Protein AF-A0A4W5KEP4-F1 (afdb_monomer_lite)

Structure (mmCIF, N/CA/C/O backbone):
data_AF-A0A4W5KEP4-F1
#
_entry.id   AF-A0A4W5KEP4-F1
#
loop_
_atom_site.group_PDB
_atom_site.id
_atom_site.type_symbol
_atom_site.label_atom_id
_atom_site.label_alt_id
_atom_site.label_comp_id
_atom_site.label_asym_id
_atom_site.label_entity_id
_atom_site.label_seq_id
_atom_site.pdbx_PDB_ins_code
_atom_site.Cartn_x
_atom_site.Cartn_y
_atom_site.Cartn_z
_atom_site.occupancy
_atom_site.B_iso_or_equiv
_atom_site.auth_seq_id
_atom_site.auth_comp_id
_atom_site.auth_asym_id
_atom_site.auth_atom_id
_atom_site.pdbx_PDB_model_num
ATOM 1 N N . MET A 1 1 ? -37.950 11.606 29.771 1.00 38.16 1 MET A N 1
ATOM 2 C CA . MET A 1 1 ? -37.670 11.687 28.323 1.00 38.16 1 MET A CA 1
ATOM 3 C C . MET A 1 1 ? -36.155 11.700 28.164 1.00 38.16 1 MET A C 1
ATOM 5 O O . MET A 1 1 ? -35.537 12.694 28.510 1.00 38.16 1 MET A O 1
ATOM 9 N N . ALA A 1 2 ? -35.547 10.556 27.836 1.00 37.75 2 ALA A N 1
ATOM 10 C CA . ALA A 1 2 ? -34.092 10.433 27.693 1.00 37.75 2 ALA A CA 1
ATOM 11 C C . ALA A 1 2 ? -33.672 10.853 26.270 1.00 37.75 2 ALA A C 1
ATOM 13 O O . ALA A 1 2 ? -34.422 10.568 25.333 1.00 37.75 2 ALA A O 1
ATOM 14 N N . PRO A 1 3 ? -32.528 11.535 26.088 1.00 43.22 3 PRO A N 1
ATOM 15 C CA . PRO A 1 3 ? -32.115 12.021 24.778 1.00 43.22 3 PRO A CA 1
ATOM 16 C C . PRO A 1 3 ? -31.684 10.854 23.867 1.00 43.22 3 PRO A C 1
ATOM 18 O O . PRO A 1 3 ? -31.071 9.894 24.346 1.00 43.22 3 PRO A O 1
ATOM 21 N N . PRO A 1 4 ? -31.973 10.916 22.556 1.00 53.19 4 PRO A N 1
ATOM 22 C CA . PRO A 1 4 ? -31.518 9.918 21.598 1.00 53.19 4 PRO A CA 1
ATOM 23 C C . PRO A 1 4 ? -30.044 10.185 21.259 1.00 53.19 4 PRO A C 1
ATOM 25 O O . PRO A 1 4 ? -29.704 11.289 20.844 1.00 53.19 4 PRO A O 1
ATOM 28 N N . GLY A 1 5 ? -29.155 9.197 21.420 1.00 53.94 5 GLY A N 1
ATOM 29 C CA . GLY A 1 5 ? -27.828 9.284 20.786 1.00 53.94 5 GLY A CA 1
ATOM 30 C C . GLY A 1 5 ? -26.652 8.563 21.440 1.00 53.94 5 GLY A C 1
ATOM 31 O O . GLY A 1 5 ? -25.642 8.369 20.772 1.00 53.94 5 GLY A O 1
ATOM 32 N N . GLN A 1 6 ? -26.736 8.108 22.691 1.00 50.66 6 GLN A N 1
ATOM 33 C CA . GLN A 1 6 ? -25.660 7.298 23.278 1.00 50.66 6 GLN A CA 1
ATOM 34 C C . GLN A 1 6 ? -26.011 5.815 23.195 1.00 50.66 6 GLN A C 1
ATOM 36 O O . GLN A 1 6 ? -26.421 5.192 24.173 1.00 50.66 6 GLN A O 1
ATOM 41 N N . ALA A 1 7 ? -25.836 5.231 22.007 1.00 58.84 7 ALA A N 1
ATOM 42 C CA . ALA A 1 7 ? -25.670 3.788 21.923 1.00 58.84 7 ALA A CA 1
ATOM 43 C C . ALA A 1 7 ? -24.446 3.435 22.782 1.00 58.84 7 ALA A C 1
ATOM 45 O O . ALA A 1 7 ? -23.318 3.772 22.418 1.00 58.84 7 ALA A O 1
ATOM 46 N N . LYS A 1 8 ? -24.672 2.829 23.958 1.00 61.00 8 LYS A N 1
ATOM 47 C CA . LYS A 1 8 ? -23.607 2.283 24.809 1.00 61.00 8 LYS A CA 1
ATOM 48 C C . LYS A 1 8 ? -22.716 1.431 23.913 1.00 61.00 8 LYS A C 1
ATOM 50 O O . LYS A 1 8 ? -23.160 0.386 23.439 1.00 61.00 8 LYS A O 1
ATOM 55 N N . GLN A 1 9 ? -21.493 1.887 23.645 1.00 62.28 9 GLN A N 1
ATOM 56 C CA . GLN A 1 9 ? -20.530 1.062 22.932 1.00 62.28 9 GLN A CA 1
ATOM 57 C C . GLN A 1 9 ? -20.306 -0.178 23.796 1.00 62.28 9 GLN A C 1
ATOM 59 O O . GLN A 1 9 ? -19.803 -0.080 24.915 1.00 62.28 9 GLN A O 1
ATOM 64 N N . CYS A 1 10 ? -20.789 -1.331 23.335 1.00 82.88 10 CYS A N 1
ATOM 65 C CA . CYS A 1 10 ? -20.578 -2.577 24.050 1.00 82.88 10 CYS A CA 1
ATOM 66 C C . CYS A 1 10 ? -19.084 -2.918 24.012 1.00 82.88 10 CYS A C 1
ATOM 68 O O . CYS A 1 10 ? -18.377 -2.526 23.082 1.00 82.88 10 CYS A O 1
ATOM 70 N N . GLN A 1 11 ? -18.601 -3.655 25.013 1.00 87.44 11 GLN A N 1
ATOM 71 C CA . GLN A 1 11 ? -17.177 -3.989 25.146 1.00 87.44 11 GLN A CA 1
ATOM 72 C C . GLN A 1 11 ? -16.593 -4.614 23.868 1.00 87.44 11 GLN A C 1
ATOM 74 O O . GLN A 1 11 ? -15.457 -4.319 23.510 1.00 87.44 11 GLN A O 1
ATOM 79 N N . LEU A 1 12 ? -17.399 -5.393 23.134 1.00 89.44 12 LEU A N 1
ATOM 80 C CA . LEU A 1 12 ? -17.021 -5.951 21.836 1.00 89.44 12 LEU A CA 1
ATOM 81 C C . LEU A 1 12 ? -16.736 -4.865 20.789 1.00 89.44 12 LEU A C 1
ATOM 83 O O . LEU A 1 12 ? -15.735 -4.950 20.086 1.00 89.44 12 LEU A O 1
ATOM 87 N N . ARG A 1 13 ? -17.578 -3.829 20.693 1.00 86.38 13 ARG A N 1
ATOM 88 C CA . ARG A 1 13 ? -17.362 -2.715 19.759 1.00 86.38 13 ARG A CA 1
ATOM 89 C C . ARG A 1 13 ? -16.068 -1.980 20.089 1.00 86.38 13 ARG A C 1
ATOM 91 O O . ARG A 1 13 ? -15.288 -1.721 19.183 1.00 86.38 13 ARG A O 1
ATOM 98 N N . THR A 1 14 ? -15.816 -1.701 21.367 1.00 87.56 14 THR A N 1
ATOM 99 C CA . THR A 1 14 ? -14.570 -1.060 21.812 1.00 87.56 14 THR A CA 1
ATOM 100 C C . THR A 1 14 ? -13.349 -1.910 21.466 1.00 87.56 14 THR A C 1
ATOM 102 O O . THR A 1 14 ? -12.385 -1.393 20.909 1.00 87.56 14 THR A O 1
ATOM 105 N N . PHE A 1 15 ? -13.409 -3.217 21.736 1.00 90.88 15 PHE A N 1
ATOM 106 C CA . PHE A 1 15 ? -12.334 -4.152 21.413 1.00 90.88 15 PHE A CA 1
ATOM 107 C C . PHE A 1 15 ? -12.047 -4.209 19.907 1.00 90.88 15 PHE A C 1
ATOM 109 O O . PHE A 1 15 ? -10.899 -4.067 19.497 1.00 90.88 15 PHE A O 1
ATOM 116 N N . LEU A 1 16 ? -13.085 -4.357 19.076 1.00 90.31 16 LEU A N 1
ATOM 117 C CA . LEU A 1 16 ? -12.939 -4.390 17.619 1.00 90.31 16 LEU A CA 1
ATOM 118 C C . LEU A 1 16 ? -12.387 -3.070 17.077 1.00 90.31 16 LEU A C 1
ATOM 120 O O . LEU A 1 16 ? -11.499 -3.077 16.233 1.00 90.31 16 LEU A O 1
ATOM 124 N N . THR A 1 17 ? -12.875 -1.931 17.577 1.00 88.81 17 THR A N 1
ATOM 125 C CA . THR A 1 17 ? -12.376 -0.615 17.163 1.00 88.81 17 THR A CA 1
ATOM 126 C C . THR A 1 17 ? -10.903 -0.425 17.523 1.00 88.81 17 THR A C 1
ATOM 128 O O . THR 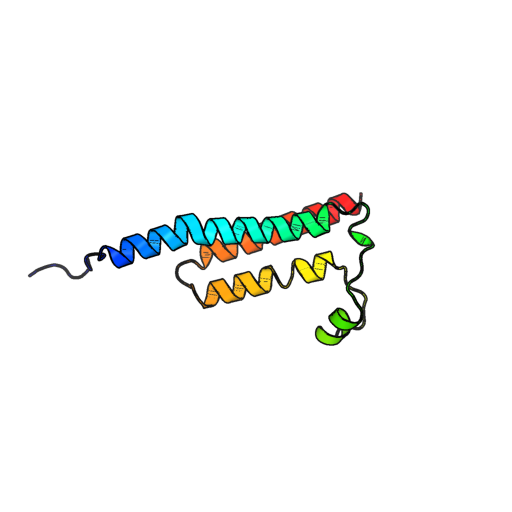A 1 17 ? -10.164 0.086 16.687 1.00 88.81 17 THR A O 1
ATOM 131 N N . TYR A 1 18 ? -10.471 -0.848 18.714 1.00 90.81 18 TYR A N 1
ATOM 132 C CA . TYR A 1 18 ? -9.056 -0.832 19.101 1.00 90.81 18 TYR A CA 1
ATOM 133 C C . TYR A 1 18 ? -8.223 -1.738 18.191 1.00 90.81 18 TYR A C 1
ATOM 135 O O . TYR A 1 18 ? -7.238 -1.303 17.608 1.00 90.81 18 TYR A O 1
ATOM 143 N N . TYR A 1 19 ? -8.659 -2.983 17.993 1.00 93.50 19 TYR A N 1
ATOM 144 C CA . TYR A 1 19 ? -7.921 -3.931 17.164 1.00 93.50 19 TYR A CA 1
ATOM 145 C C . TYR A 1 19 ? -7.737 -3.423 15.729 1.00 93.50 19 TYR A C 1
ATOM 147 O O . TYR A 1 19 ? -6.646 -3.521 15.168 1.00 93.50 19 TYR A O 1
ATOM 155 N N . ILE A 1 20 ? -8.788 -2.845 15.138 1.00 91.62 20 ILE A N 1
ATOM 156 C CA . ILE A 1 20 ? -8.704 -2.309 13.781 1.00 91.62 20 ILE A CA 1
ATOM 157 C C . ILE A 1 20 ? -7.779 -1.086 13.739 1.00 91.62 20 ILE A C 1
ATOM 159 O O . ILE A 1 20 ? -6.876 -1.057 12.907 1.00 91.62 20 ILE A O 1
ATOM 163 N N . ASN A 1 21 ? -7.967 -0.105 14.631 1.00 88.31 21 ASN A N 1
ATOM 164 C CA . ASN A 1 21 ? -7.179 1.132 14.603 1.00 88.31 21 ASN A CA 1
ATOM 165 C C . ASN A 1 21 ? -5.697 0.902 14.906 1.00 88.31 21 ASN A C 1
ATOM 167 O O . ASN A 1 21 ? -4.842 1.417 14.192 1.00 88.31 21 ASN A O 1
ATOM 171 N N . ASP A 1 22 ? -5.395 0.142 15.954 1.00 85.50 22 ASP A N 1
ATOM 172 C CA . ASP A 1 22 ? -4.049 0.096 16.518 1.00 85.50 22 ASP A CA 1
ATOM 173 C C . ASP A 1 22 ? -3.223 -1.085 15.997 1.00 85.50 22 ASP A C 1
ATOM 175 O O . ASP A 1 22 ? -2.003 -0.973 15.882 1.00 85.50 22 ASP A O 1
ATOM 179 N N . LEU A 1 23 ? -3.859 -2.210 15.643 1.00 92.81 23 LEU A N 1
ATOM 180 C CA . LEU A 1 23 ? -3.144 -3.387 15.140 1.00 92.81 23 LEU A CA 1
ATOM 181 C C . LEU A 1 23 ? -3.278 -3.537 13.629 1.00 92.81 23 LEU A C 1
ATOM 183 O O . LEU A 1 23 ? -2.270 -3.535 12.922 1.00 92.81 23 LEU A O 1
ATOM 187 N N . PHE A 1 24 ? -4.506 -3.664 13.124 1.00 94.25 24 PHE A N 1
ATOM 188 C CA . PHE A 1 24 ? -4.724 -3.993 11.716 1.00 94.25 24 PHE A CA 1
ATOM 189 C C . PHE A 1 24 ? -4.214 -2.891 10.786 1.00 94.25 24 PHE A C 1
ATOM 191 O O . PHE A 1 24 ? -3.418 -3.168 9.892 1.00 94.25 24 PHE A O 1
ATOM 198 N N . LEU A 1 25 ? -4.607 -1.634 11.013 1.00 93.38 25 LEU A N 1
ATOM 199 C CA . LEU A 1 25 ? -4.197 -0.522 10.148 1.00 93.38 25 LEU A CA 1
ATOM 200 C C . LEU A 1 25 ? -2.687 -0.271 10.203 1.00 93.38 25 LEU A C 1
ATOM 202 O O . LEU A 1 25 ? -2.068 -0.015 9.169 1.00 93.38 25 LEU A O 1
ATOM 206 N N . HIS A 1 26 ? -2.071 -0.416 11.379 1.00 92.31 26 HIS A N 1
ATOM 207 C CA . HIS A 1 26 ? -0.619 -0.337 11.512 1.00 92.31 26 HIS A CA 1
ATOM 208 C C . HIS A 1 26 ? 0.086 -1.459 10.734 1.00 92.31 26 HIS A C 1
ATOM 210 O O . HIS A 1 26 ? 1.085 -1.221 10.047 1.00 92.31 26 HIS A O 1
ATOM 216 N N . GLN A 1 27 ? -0.435 -2.685 10.809 1.00 93.62 27 GLN A N 1
ATOM 217 C CA . GLN A 1 27 ? 0.112 -3.822 10.079 1.00 93.62 27 GLN A CA 1
ATOM 218 C C . GLN A 1 27 ? -0.033 -3.643 8.564 1.00 93.62 27 GLN A C 1
ATOM 220 O O . GLN A 1 27 ? 0.954 -3.807 7.852 1.00 93.62 27 GLN A O 1
ATOM 225 N N . VAL A 1 28 ? -1.204 -3.221 8.078 1.00 93.69 28 VAL A N 1
ATOM 226 C CA . VAL A 1 28 ? -1.435 -2.908 6.656 1.00 93.69 28 VAL A CA 1
ATOM 227 C C . VAL A 1 28 ? -0.439 -1.856 6.166 1.00 93.69 28 VAL A C 1
ATOM 229 O O . VAL A 1 28 ? 0.243 -2.071 5.166 1.00 93.69 28 VAL A O 1
ATOM 232 N N . ARG A 1 29 ? -0.273 -0.757 6.915 1.00 90.25 29 ARG A N 1
ATOM 233 C CA . ARG A 1 29 ? 0.712 0.289 6.596 1.00 90.25 29 ARG A CA 1
ATOM 234 C C . ARG A 1 29 ? 2.135 -0.274 6.527 1.00 90.25 29 ARG A C 1
ATOM 236 O O . ARG A 1 29 ? 2.890 0.056 5.616 1.00 90.25 29 ARG A O 1
ATOM 243 N N . THR A 1 30 ? 2.498 -1.137 7.472 1.00 91.06 30 THR A N 1
ATOM 244 C CA . THR A 1 30 ? 3.830 -1.754 7.534 1.00 91.06 30 THR A CA 1
ATOM 245 C C . THR A 1 30 ? 4.098 -2.654 6.329 1.00 91.06 30 THR A C 1
ATOM 247 O O . THR A 1 30 ? 5.157 -2.541 5.714 1.00 91.06 30 THR A O 1
ATOM 250 N N . GLU A 1 31 ? 3.159 -3.530 5.974 1.00 91.00 31 GLU A N 1
ATOM 251 C CA . GLU A 1 31 ? 3.326 -4.461 4.853 1.00 91.00 31 GLU A CA 1
ATOM 252 C C . GLU A 1 31 ? 3.406 -3.722 3.514 1.00 91.00 31 GLU A C 1
ATOM 254 O O . GLU A 1 31 ? 4.311 -3.967 2.717 1.00 91.00 31 GLU A O 1
ATOM 259 N N . ILE A 1 32 ? 2.559 -2.715 3.310 1.00 86.31 32 ILE A N 1
ATOM 260 C CA . ILE A 1 32 ? 2.574 -1.902 2.089 1.00 86.31 32 ILE A CA 1
ATOM 261 C C . ILE A 1 32 ? 3.888 -1.124 1.946 1.00 86.31 32 ILE A C 1
ATOM 263 O O . ILE A 1 32 ? 4.437 -1.014 0.843 1.00 86.31 32 ILE A O 1
ATOM 267 N N . ASN A 1 33 ? 4.441 -0.627 3.053 1.00 85.31 33 ASN A N 1
ATOM 268 C CA . ASN A 1 33 ? 5.746 0.033 3.051 1.00 85.31 33 ASN A CA 1
ATOM 269 C C . ASN A 1 33 ? 6.904 -0.949 2.798 1.00 85.31 33 ASN A C 1
ATOM 271 O O . ASN A 1 33 ? 7.919 -0.583 2.206 1.00 85.31 33 ASN A O 1
ATOM 275 N N . LYS A 1 34 ? 6.775 -2.223 3.184 1.00 87.31 34 LYS A N 1
ATOM 276 C CA . LYS A 1 34 ? 7.773 -3.243 2.824 1.00 87.31 34 LYS A CA 1
ATOM 277 C C . LYS A 1 34 ? 7.780 -3.518 1.324 1.00 87.31 34 LYS A C 1
ATOM 279 O O . LYS A 1 34 ? 8.859 -3.612 0.743 1.00 87.31 34 LYS A O 1
ATOM 284 N N . GLU A 1 35 ? 6.610 -3.597 0.692 1.00 82.81 35 GLU A N 1
ATOM 285 C CA . GLU A 1 35 ? 6.507 -3.857 -0.750 1.00 82.81 35 GLU A CA 1
ATOM 286 C C . GLU A 1 35 ? 7.195 -2.774 -1.589 1.00 82.81 35 GLU A C 1
ATOM 288 O O . GLU A 1 35 ? 7.898 -3.093 -2.547 1.00 82.81 35 GLU A O 1
ATOM 293 N N . ILE A 1 36 ? 7.065 -1.494 -1.211 1.00 75.12 36 ILE A N 1
ATOM 294 C CA . ILE A 1 36 ? 7.754 -0.409 -1.926 1.00 75.12 36 ILE A CA 1
ATOM 295 C C . ILE A 1 36 ? 9.259 -0.431 -1.687 1.00 75.12 36 ILE A C 1
ATOM 297 O O . ILE A 1 36 ? 10.026 -0.302 -2.641 1.00 75.12 36 ILE A O 1
ATOM 301 N N . GLN A 1 37 ? 9.713 -0.672 -0.455 1.00 78.56 37 GLN A N 1
ATOM 302 C CA . GLN A 1 37 ? 11.144 -0.787 -0.181 1.00 78.56 37 GLN A CA 1
ATOM 303 C C . GLN A 1 37 ? 11.788 -1.952 -0.935 1.00 78.56 37 GLN A C 1
ATOM 305 O O . GLN A 1 37 ? 12.920 -1.811 -1.398 1.00 78.56 37 GLN A O 1
ATOM 310 N N . ALA A 1 38 ? 11.077 -3.071 -1.093 1.00 79.38 38 ALA A N 1
ATOM 311 C CA . ALA A 1 38 ? 11.569 -4.232 -1.828 1.00 79.38 38 ALA A CA 1
ATOM 312 C C . ALA A 1 38 ? 11.866 -3.909 -3.302 1.00 79.38 38 ALA A C 1
ATOM 314 O O . ALA A 1 38 ? 12.882 -4.356 -3.825 1.00 79.38 38 ALA A O 1
ATOM 315 N N . VAL A 1 39 ? 11.025 -3.098 -3.955 1.00 72.62 39 VAL A N 1
ATOM 316 C CA . VAL A 1 39 ? 11.217 -2.716 -5.369 1.00 72.62 39 VAL A CA 1
ATOM 317 C C . VAL A 1 39 ? 12.090 -1.471 -5.560 1.00 72.62 39 VAL A C 1
ATOM 319 O O . VAL A 1 39 ? 12.615 -1.248 -6.649 1.00 72.62 39 VAL A O 1
ATOM 322 N N . SER A 1 40 ? 12.268 -0.6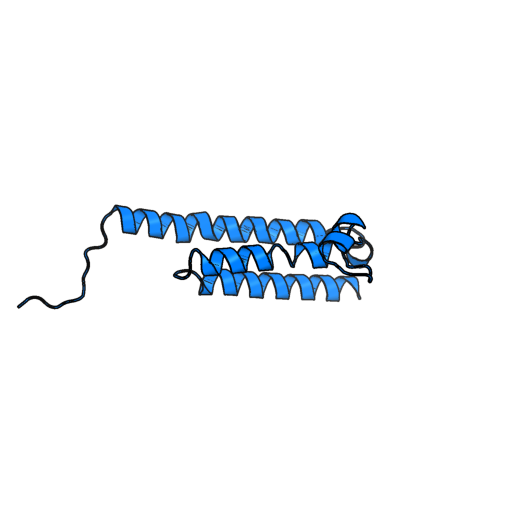63 -4.512 1.00 68.75 40 SER A N 1
ATOM 323 C CA . SER A 1 40 ? 12.990 0.619 -4.578 1.00 68.75 40 SER A CA 1
ATOM 324 C C . SER A 1 40 ? 14.464 0.515 -4.184 1.00 68.75 40 SER A C 1
ATOM 326 O O . SER A 1 40 ? 15.271 1.322 -4.630 1.00 68.75 40 SER A O 1
ATOM 328 N N . LYS A 1 41 ? 14.840 -0.475 -3.361 1.00 69.94 41 LYS A N 1
ATOM 329 C CA . LYS A 1 41 ? 16.232 -0.707 -2.922 1.00 69.94 41 LYS A CA 1
ATOM 330 C C . LYS A 1 41 ? 17.056 -1.560 -3.892 1.00 69.94 41 LYS A C 1
ATOM 332 O O . LYS A 1 41 ? 18.207 -1.883 -3.605 1.00 69.94 41 LYS A O 1
ATOM 337 N N . THR A 1 42 ? 16.481 -1.951 -5.024 1.00 65.44 42 THR A N 1
ATOM 338 C CA . THR A 1 42 ? 17.214 -2.627 -6.097 1.00 65.44 42 THR A CA 1
ATOM 339 C C . THR A 1 42 ? 18.270 -1.691 -6.683 1.00 65.44 42 THR A C 1
ATOM 341 O O . THR A 1 42 ? 18.033 -0.495 -6.800 1.00 65.44 42 THR A O 1
ATOM 344 N N . ALA A 1 43 ? 19.434 -2.221 -7.072 1.00 59.97 43 ALA A N 1
ATOM 345 C CA . ALA A 1 43 ? 20.539 -1.404 -7.590 1.00 59.97 43 ALA A CA 1
ATOM 346 C C . ALA A 1 43 ? 20.175 -0.615 -8.865 1.00 59.97 43 ALA A C 1
ATOM 348 O O . ALA A 1 43 ? 20.792 0.407 -9.143 1.00 59.97 43 ALA A O 1
ATOM 349 N N . ASP A 1 44 ? 19.171 -1.078 -9.620 1.00 69.06 44 ASP A N 1
ATOM 350 C CA . ASP A 1 44 ? 18.645 -0.377 -10.792 1.00 69.06 44 ASP A CA 1
ATOM 351 C C . ASP A 1 44 ? 17.112 -0.546 -10.907 1.00 69.06 44 ASP A C 1
ATOM 353 O O . ASP A 1 44 ? 16.618 -1.390 -11.665 1.00 69.06 44 ASP A O 1
ATOM 357 N N . PRO A 1 45 ? 16.326 0.208 -10.112 1.00 66.75 45 PRO A N 1
ATOM 358 C CA . PRO A 1 45 ? 14.872 0.040 -10.017 1.00 66.75 45 PRO A CA 1
ATOM 359 C C . PRO A 1 45 ? 14.142 0.307 -11.340 1.00 66.75 45 PRO A C 1
ATOM 361 O O . PRO A 1 45 ? 13.062 -0.234 -11.572 1.00 66.75 45 PRO A O 1
ATOM 364 N N . LEU A 1 46 ? 14.737 1.125 -12.217 1.00 72.88 46 LEU A N 1
ATOM 365 C CA . LEU A 1 46 ? 14.171 1.513 -13.511 1.00 72.88 46 LEU A CA 1
ATOM 366 C C . LEU A 1 46 ? 14.454 0.498 -14.629 1.00 72.88 46 LEU A C 1
ATOM 368 O O . LEU A 1 46 ? 13.938 0.655 -15.733 1.00 72.88 46 LEU A O 1
ATOM 372 N N . LYS A 1 47 ? 15.250 -0.548 -14.374 1.00 75.00 47 LYS A N 1
ATOM 373 C CA . LYS A 1 47 ? 15.535 -1.602 -15.365 1.00 75.00 47 LYS A CA 1
ATOM 374 C C . LYS A 1 47 ? 14.780 -2.902 -15.132 1.00 75.00 47 LYS A C 1
ATOM 376 O O . LYS A 1 47 ? 14.761 -3.755 -16.018 1.00 75.00 47 LYS A O 1
ATOM 381 N N . VAL A 1 48 ? 14.147 -3.070 -13.972 1.00 84.56 48 VAL A N 1
ATOM 382 C CA . VAL A 1 48 ? 13.367 -4.276 -13.684 1.00 84.56 48 VAL A CA 1
ATOM 383 C C . VAL A 1 48 ? 11.994 -4.141 -14.333 1.00 84.56 48 VAL A C 1
ATOM 385 O O . VAL A 1 48 ? 11.117 -3.440 -13.830 1.00 84.56 48 VAL A O 1
ATOM 388 N N . LEU A 1 49 ? 11.816 -4.808 -15.470 1.00 87.75 49 LEU A N 1
ATOM 389 C CA . LEU A 1 49 ? 10.540 -4.873 -16.174 1.00 87.75 49 LEU A CA 1
ATOM 390 C C . LEU A 1 49 ? 9.630 -5.943 -15.566 1.00 87.75 49 LEU A C 1
ATOM 392 O O . LEU A 1 49 ? 10.095 -6.969 -15.068 1.00 87.75 49 LEU A O 1
ATOM 396 N N . ALA A 1 50 ? 8.325 -5.707 -15.649 1.00 88.38 50 ALA A N 1
ATOM 397 C CA . ALA A 1 50 ? 7.314 -6.691 -15.306 1.00 88.38 50 ALA A CA 1
ATOM 398 C C . ALA A 1 50 ? 7.377 -7.904 -16.249 1.00 88.38 50 ALA A C 1
ATOM 400 O O . ALA A 1 50 ? 7.728 -7.785 -17.427 1.00 88.38 50 ALA A O 1
ATOM 401 N N . SER A 1 51 ? 7.013 -9.082 -15.737 1.00 89.25 51 SER A N 1
ATOM 402 C CA . SER A 1 51 ? 7.027 -10.314 -16.532 1.00 89.25 51 SER A CA 1
ATOM 403 C C . SER A 1 51 ? 6.026 -10.269 -17.693 1.00 89.25 51 SER A C 1
ATOM 405 O O . SER A 1 51 ? 4.994 -9.597 -17.626 1.00 89.25 51 SER A O 1
ATOM 407 N N . ALA A 1 52 ? 6.299 -11.038 -18.753 1.00 87.94 52 ALA A N 1
ATOM 408 C CA . ALA A 1 52 ? 5.408 -11.149 -19.910 1.00 87.94 52 ALA A CA 1
ATOM 409 C C . ALA A 1 52 ? 3.998 -11.629 -19.529 1.00 87.94 52 ALA A C 1
ATOM 411 O O . ALA A 1 52 ? 3.011 -11.111 -20.051 1.00 87.94 52 ALA A O 1
ATOM 412 N N . ASP A 1 53 ? 3.901 -12.552 -18.569 1.00 91.69 53 ASP A N 1
ATOM 413 C CA . ASP A 1 53 ? 2.620 -13.018 -18.037 1.00 91.69 53 ASP A CA 1
ATOM 414 C C . ASP A 1 53 ? 1.846 -11.884 -17.364 1.00 91.69 53 ASP A C 1
ATOM 416 O O . ASP A 1 53 ? 0.655 -11.713 -17.615 1.00 91.69 53 ASP A O 1
ATOM 420 N N . THR A 1 54 ? 2.531 -11.053 -16.575 1.00 89.50 54 THR A N 1
ATOM 421 C CA . THR A 1 54 ? 1.910 -9.898 -15.916 1.00 89.50 54 THR A CA 1
ATOM 422 C C . THR A 1 54 ? 1.414 -8.879 -16.937 1.00 89.50 54 THR A C 1
ATOM 424 O O . THR A 1 54 ? 0.282 -8.412 -16.840 1.00 89.50 54 THR A O 1
ATOM 427 N N . MET A 1 55 ? 2.213 -8.580 -17.966 1.00 90.25 55 MET A N 1
ATOM 428 C CA . MET A 1 55 ? 1.804 -7.677 -19.049 1.00 90.25 55 MET A CA 1
ATOM 429 C C . MET A 1 55 ? 0.582 -8.205 -19.811 1.00 90.25 55 MET A C 1
ATOM 431 O O . MET A 1 55 ? -0.326 -7.439 -20.129 1.00 90.25 55 MET A O 1
ATOM 435 N N . LYS A 1 56 ? 0.521 -9.522 -20.048 1.00 91.50 56 LYS A N 1
ATOM 436 C CA . LYS A 1 56 ? -0.624 -10.179 -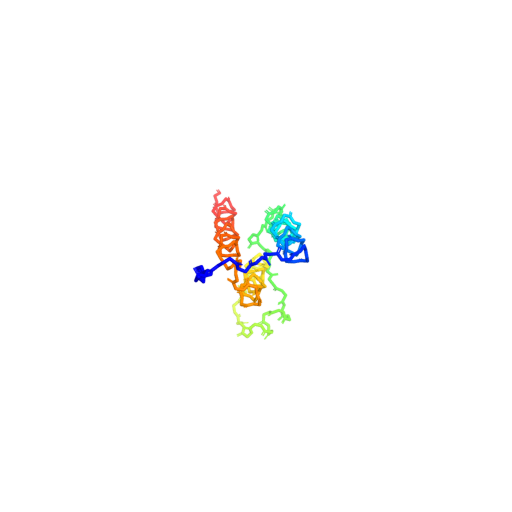20.687 1.00 91.50 56 LYS A CA 1
ATOM 437 C C . LYS A 1 56 ? -1.886 -10.093 -19.829 1.00 91.50 56 LYS A C 1
ATOM 439 O O . LYS A 1 56 ? -2.943 -9.775 -20.364 1.00 91.50 56 LYS A O 1
ATOM 444 N N . VAL A 1 57 ? -1.781 -10.347 -18.522 1.00 90.62 57 VAL A N 1
ATOM 445 C CA . VAL A 1 57 ? -2.908 -10.237 -17.575 1.00 90.62 57 VAL A CA 1
ATOM 446 C C . VAL A 1 57 ? -3.431 -8.801 -17.501 1.00 90.62 57 VAL A C 1
ATOM 448 O O . VAL A 1 57 ? -4.640 -8.595 -17.498 1.00 90.62 57 VAL A O 1
ATOM 451 N N . LEU A 1 58 ? -2.535 -7.812 -17.507 1.00 87.94 58 LEU A N 1
ATOM 452 C CA . LEU A 1 58 ? -2.888 -6.389 -17.507 1.00 87.94 58 LEU A CA 1
ATOM 453 C C . LEU A 1 58 ? -3.336 -5.868 -18.886 1.00 87.94 58 LEU A C 1
ATOM 455 O O . LEU A 1 58 ? -3.741 -4.714 -19.000 1.00 87.94 58 LEU A O 1
ATOM 459 N N . GLY A 1 59 ? -3.253 -6.686 -19.942 1.00 90.06 59 GLY A N 1
ATOM 460 C CA . GLY A 1 59 ? -3.639 -6.300 -21.301 1.00 90.06 59 GLY A CA 1
ATOM 461 C C . GLY A 1 59 ? -2.768 -5.198 -21.913 1.00 90.06 59 GLY A C 1
ATOM 462 O O . GLY A 1 59 ? -3.220 -4.489 -22.813 1.00 90.06 59 GLY A O 1
ATOM 463 N N . VAL A 1 60 ? -1.529 -5.030 -21.442 1.00 89.56 60 VAL A N 1
ATOM 464 C CA . VAL A 1 60 ? -0.616 -3.972 -21.899 1.00 89.56 60 VAL A CA 1
ATOM 465 C C . VAL A 1 60 ? 0.422 -4.514 -22.877 1.00 89.56 60 VAL A C 1
ATOM 467 O O . VAL A 1 60 ? 1.003 -5.576 -22.680 1.00 89.56 60 VAL A O 1
ATOM 470 N N . GLN A 1 61 ? 0.681 -3.757 -23.945 1.00 86.06 61 GLN A N 1
ATOM 471 C CA . GLN A 1 61 ? 1.712 -4.097 -24.937 1.00 86.06 61 GLN A CA 1
ATOM 472 C C . GLN A 1 61 ? 3.055 -3.408 -24.671 1.00 86.06 61 GLN A C 1
ATOM 474 O O . GLN A 1 61 ? 4.079 -3.815 -25.214 1.00 86.06 61 GLN A O 1
ATOM 479 N N . ARG A 1 62 ? 3.058 -2.340 -23.864 1.00 89.69 62 ARG A N 1
ATOM 480 C CA . ARG A 1 62 ? 4.275 -1.600 -23.523 1.00 89.69 62 ARG A CA 1
ATOM 481 C C . ARG A 1 62 ? 4.886 -2.166 -22.241 1.00 89.69 62 ARG A C 1
ATOM 483 O O . ARG A 1 62 ? 4.131 -2.380 -21.291 1.00 89.69 62 ARG A O 1
ATOM 490 N N . PRO A 1 63 ? 6.217 -2.354 -22.187 1.00 87.62 63 PRO A N 1
ATOM 491 C CA . PRO A 1 63 ? 6.887 -2.776 -20.968 1.00 87.62 63 PRO A CA 1
ATOM 492 C C . PRO A 1 63 ? 6.598 -1.826 -19.808 1.00 87.62 63 PRO A C 1
ATOM 494 O O . PRO A 1 63 ? 6.759 -0.612 -19.938 1.00 87.62 63 PRO A O 1
ATOM 497 N N . LEU A 1 64 ? 6.178 -2.394 -18.681 1.00 89.56 64 LEU A N 1
ATOM 498 C CA . LEU A 1 64 ? 6.003 -1.680 -17.421 1.00 89.56 64 LEU A CA 1
ATOM 499 C C . LEU A 1 64 ? 7.156 -2.012 -16.484 1.00 89.56 64 LEU A C 1
ATOM 501 O O . LEU A 1 64 ? 7.703 -3.113 -16.537 1.00 89.56 64 LEU A O 1
ATOM 505 N N . LEU A 1 65 ? 7.489 -1.085 -15.591 1.00 88.94 65 LEU A N 1
ATOM 506 C CA . LEU A 1 65 ? 8.400 -1.387 -14.497 1.00 88.94 65 LEU A CA 1
ATOM 507 C C . LEU A 1 65 ? 7.700 -2.301 -13.494 1.00 88.94 65 LEU A C 1
ATOM 509 O O . LEU A 1 65 ? 6.532 -2.096 -13.156 1.00 88.94 65 LEU A O 1
ATOM 513 N N . GLN A 1 66 ? 8.439 -3.270 -12.965 1.00 86.94 66 GLN A N 1
ATOM 514 C CA . GLN A 1 66 ? 7.967 -4.126 -11.882 1.00 86.94 66 GLN A CA 1
ATOM 515 C C . GLN A 1 66 ? 7.537 -3.286 -10.672 1.00 86.94 66 GLN A C 1
ATOM 517 O O . GLN A 1 66 ? 6.534 -3.592 -10.034 1.00 86.94 66 GLN A O 1
ATOM 522 N N . SER A 1 67 ? 8.245 -2.189 -10.392 1.00 86.38 67 SER A N 1
ATOM 523 C CA . SER A 1 67 ? 7.894 -1.245 -9.330 1.00 86.38 67 SER A CA 1
ATOM 524 C C . SER A 1 67 ? 6.540 -0.567 -9.564 1.00 86.38 67 SER A C 1
ATOM 526 O O . SER A 1 67 ? 5.757 -0.453 -8.628 1.00 86.38 67 SER A O 1
ATOM 528 N N . THR A 1 68 ? 6.211 -0.196 -10.808 1.00 89.25 68 THR A N 1
ATOM 529 C CA . THR A 1 68 ? 4.895 0.370 -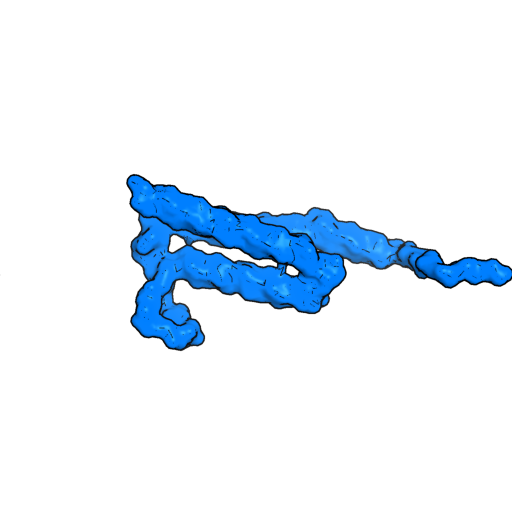11.156 1.00 89.25 68 THR A CA 1
ATOM 530 C C . THR A 1 68 ? 3.778 -0.634 -10.902 1.00 89.25 68 THR A C 1
ATOM 532 O O . THR A 1 68 ? 2.756 -0.277 -10.325 1.00 89.25 68 THR A O 1
ATOM 535 N N . VAL A 1 69 ? 3.985 -1.890 -11.303 1.00 90.12 69 VAL A N 1
ATOM 536 C CA . VAL A 1 69 ? 2.999 -2.965 -11.123 1.00 90.12 69 VAL A CA 1
ATOM 537 C C . VAL A 1 69 ? 2.754 -3.281 -9.648 1.00 90.12 69 VAL A C 1
ATOM 539 O O . VAL A 1 69 ? 1.635 -3.623 -9.292 1.00 90.12 69 VAL A O 1
ATOM 542 N N . VAL A 1 70 ? 3.789 -3.189 -8.807 1.00 89.25 70 VAL A N 1
ATOM 543 C CA . VAL A 1 70 ? 3.690 -3.427 -7.356 1.00 89.25 70 VAL A CA 1
ATOM 544 C C . VAL A 1 70 ? 3.090 -2.234 -6.606 1.00 89.25 70 VAL A C 1
ATOM 546 O O . VAL A 1 70 ? 2.515 -2.427 -5.542 1.00 89.25 70 VAL A O 1
ATOM 549 N N . VAL A 1 71 ? 3.238 -1.005 -7.114 1.00 90.19 71 VAL A N 1
ATOM 550 C CA . VAL A 1 71 ? 2.641 0.199 -6.505 1.00 90.19 71 VAL A CA 1
ATOM 551 C C . VAL A 1 71 ? 1.166 0.347 -6.851 1.00 90.19 71 VAL A C 1
ATOM 553 O O . VAL A 1 71 ? 0.358 0.553 -5.946 1.00 90.19 71 VAL A O 1
ATOM 556 N N . GLU A 1 72 ? 0.796 0.159 -8.122 1.00 91.44 72 GLU A N 1
ATOM 557 C CA . GLU A 1 72 ? -0.548 -0.362 -8.405 1.00 91.44 72 GLU A CA 1
ATOM 558 C C . GLU A 1 72 ? -0.675 -1.752 -7.740 1.00 91.44 72 GLU A C 1
ATOM 560 O O . GLU A 1 72 ? 0.267 -2.180 -7.129 1.00 91.44 72 GLU A O 1
ATOM 565 N N . LYS A 1 73 ? -1.754 -2.516 -7.719 1.00 91.25 73 LYS A N 1
ATOM 566 C CA . LYS A 1 73 ? -1.903 -3.651 -6.782 1.00 91.25 73 LYS A CA 1
ATOM 567 C C . LYS A 1 73 ? -1.876 -3.228 -5.306 1.00 91.25 73 LYS A C 1
ATOM 569 O O . LYS A 1 73 ? -2.937 -3.323 -4.714 1.00 91.25 73 LYS A O 1
ATOM 574 N N . SER A 1 74 ? -0.788 -2.713 -4.706 1.00 91.38 74 SER A N 1
ATOM 575 C CA . SER A 1 74 ? -0.842 -2.171 -3.330 1.00 91.38 74 SER A CA 1
ATOM 576 C C . SER A 1 74 ? -1.956 -1.116 -3.208 1.00 91.38 74 SER A C 1
ATOM 578 O O . SER A 1 74 ? -2.715 -1.111 -2.240 1.00 91.38 74 SER A O 1
ATOM 580 N N . ILE A 1 75 ? -2.063 -0.207 -4.189 1.00 93.56 75 ILE A N 1
ATOM 581 C CA . ILE A 1 75 ? -3.122 0.813 -4.216 1.00 93.56 75 ILE A CA 1
ATOM 582 C C . ILE A 1 75 ? -4.495 0.161 -4.411 1.00 93.56 75 ILE A C 1
ATOM 584 O O . ILE A 1 75 ? -5.428 0.504 -3.688 1.00 93.56 75 ILE A O 1
ATOM 588 N N . GLN A 1 76 ? -4.627 -0.800 -5.327 1.00 94.38 76 GLN A N 1
ATOM 589 C CA . GLN A 1 76 ? -5.878 -1.534 -5.529 1.00 94.38 76 GLN A CA 1
ATOM 590 C C . GLN A 1 76 ? -6.338 -2.301 -4.275 1.00 94.38 76 GLN A C 1
ATOM 592 O O . GLN A 1 76 ? -7.528 -2.289 -3.948 1.00 94.38 76 GLN A O 1
ATOM 597 N N . ASP A 1 77 ? -5.414 -2.912 -3.538 1.00 93.69 77 ASP A N 1
ATOM 598 C CA . ASP A 1 77 ? -5.681 -3.621 -2.286 1.00 93.69 77 ASP A CA 1
ATOM 599 C C . ASP A 1 77 ? -6.158 -2.632 -1.207 1.00 93.69 77 ASP A C 1
ATOM 601 O O . ASP A 1 77 ? -7.170 -2.871 -0.545 1.00 93.69 77 ASP A O 1
ATOM 605 N N . LEU A 1 78 ? -5.516 -1.461 -1.093 1.00 94.44 78 LEU A N 1
ATOM 606 C CA . LEU A 1 78 ? -5.965 -0.373 -0.212 1.00 94.44 78 LEU A CA 1
ATOM 607 C C . LEU A 1 78 ? -7.346 0.170 -0.588 1.00 94.44 78 LEU A C 1
ATOM 609 O O . LEU A 1 78 ? -8.154 0.448 0.297 1.00 94.44 78 LEU A O 1
ATOM 613 N N . MET A 1 79 ? -7.633 0.332 -1.881 1.00 94.94 79 MET A N 1
ATOM 614 C CA . MET A 1 79 ? -8.949 0.774 -2.352 1.00 94.94 79 MET A CA 1
ATOM 615 C C . MET A 1 79 ? -10.033 -0.265 -2.055 1.00 94.94 79 MET A C 1
ATOM 617 O O . MET A 1 79 ? -11.150 0.106 -1.701 1.00 94.94 79 MET A O 1
ATOM 621 N N . THR A 1 80 ? -9.703 -1.553 -2.144 1.00 95.31 80 THR A N 1
ATOM 622 C CA . THR A 1 80 ? -10.615 -2.644 -1.771 1.00 95.31 80 THR A CA 1
ATOM 623 C C . THR A 1 80 ? -10.906 -2.600 -0.270 1.00 95.31 80 THR A C 1
ATOM 625 O O . THR A 1 80 ? -12.065 -2.525 0.132 1.00 95.31 80 THR A O 1
ATOM 628 N N . LEU A 1 81 ? -9.867 -2.489 0.568 1.00 94.06 81 LEU A N 1
ATOM 629 C CA . LEU A 1 81 ? -10.024 -2.326 2.018 1.00 94.06 81 LEU A CA 1
ATOM 630 C C . LEU A 1 81 ? -10.813 -1.064 2.388 1.00 94.06 81 LEU A C 1
ATOM 632 O O . LEU A 1 81 ? -11.597 -1.080 3.332 1.00 94.06 81 LEU A O 1
ATOM 636 N N . MET A 1 82 ? -10.650 0.024 1.638 1.00 94.62 82 MET A N 1
ATOM 637 C CA . MET A 1 82 ? -11.426 1.250 1.819 1.00 94.62 82 MET A CA 1
ATOM 638 C C . MET A 1 82 ? -12.924 1.036 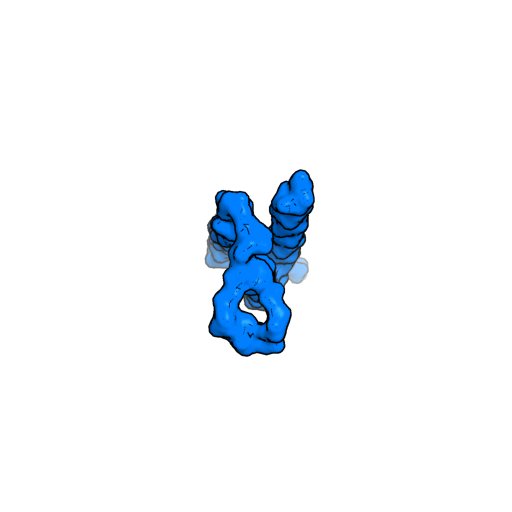1.578 1.00 94.62 82 MET A C 1
ATOM 640 O O . MET A 1 82 ? -13.736 1.654 2.266 1.00 94.62 82 MET A O 1
ATOM 644 N N . GLN A 1 83 ? -13.297 0.181 0.625 1.00 93.50 83 GLN A N 1
ATOM 645 C CA . GLN A 1 83 ? -14.696 -0.168 0.370 1.00 93.50 83 GLN A CA 1
ATOM 646 C C . GLN A 1 83 ? -15.239 -1.095 1.464 1.00 93.50 83 GLN A C 1
ATOM 648 O O . GLN A 1 83 ? -16.299 -0.817 2.029 1.00 93.50 83 GLN A O 1
ATOM 653 N N . ASP A 1 84 ? -14.478 -2.131 1.823 1.00 93.88 84 ASP A N 1
ATOM 654 C CA . ASP A 1 84 ? -14.874 -3.133 2.820 1.00 93.88 84 ASP A CA 1
ATOM 655 C C . ASP A 1 84 ? -14.959 -2.551 4.243 1.00 93.88 84 ASP A C 1
ATOM 657 O O . ASP A 1 84 ? -15.821 -2.923 5.041 1.00 93.88 84 ASP A O 1
ATOM 661 N N . LEU A 1 85 ? -14.078 -1.600 4.565 1.00 92.31 85 LEU A N 1
ATOM 662 C CA . LEU A 1 85 ? -13.936 -0.961 5.874 1.00 92.31 85 LEU A CA 1
ATOM 663 C C . LEU A 1 85 ? -14.099 0.563 5.761 1.00 92.31 85 LEU A C 1
ATOM 665 O O . LEU A 1 85 ? -13.274 1.341 6.243 1.00 92.31 85 LEU A O 1
ATOM 669 N N . SER A 1 86 ? -15.205 1.000 5.157 1.00 92.94 86 SER A N 1
ATOM 670 C CA . SER A 1 86 ? -15.499 2.412 4.843 1.00 92.94 86 SER A CA 1
ATOM 671 C C . SER A 1 86 ? -15.382 3.403 6.011 1.00 92.94 86 SER A C 1
ATOM 673 O O . SER A 1 86 ? -15.008 4.558 5.796 1.00 92.94 86 SER A O 1
ATOM 675 N N . ALA A 1 87 ? -15.607 2.968 7.256 1.00 91.69 87 ALA A N 1
ATOM 676 C CA . ALA A 1 87 ? -15.400 3.790 8.457 1.00 91.69 87 ALA A CA 1
ATOM 677 C C . ALA A 1 87 ? -13.937 4.247 8.651 1.00 91.69 87 ALA A C 1
ATOM 679 O O . ALA A 1 87 ? -13.682 5.228 9.346 1.00 91.69 87 ALA A O 1
ATOM 680 N N . TYR A 1 88 ? -12.989 3.553 8.020 1.00 93.25 88 TYR A N 1
ATOM 681 C CA . TYR A 1 88 ? -11.549 3.809 8.072 1.00 93.25 88 TYR A CA 1
ATOM 682 C C . TYR A 1 88 ? -11.005 4.347 6.742 1.00 93.25 88 TYR A C 1
ATOM 684 O O . TYR A 1 88 ? -9.793 4.451 6.561 1.00 93.25 88 TYR A O 1
ATOM 692 N N . SER A 1 89 ? -11.890 4.724 5.815 1.00 93.56 89 SER A N 1
ATOM 693 C CA . SER A 1 89 ? -11.544 5.153 4.455 1.00 93.56 89 SER A CA 1
ATOM 694 C C . SER A 1 89 ? -10.476 6.244 4.390 1.00 93.56 89 SER A C 1
ATOM 696 O O . SER A 1 89 ? -9.542 6.135 3.602 1.00 93.56 89 SER A O 1
ATOM 698 N N . ASN A 1 90 ? -10.549 7.246 5.270 1.00 93.44 90 ASN A N 1
ATOM 699 C CA . ASN A 1 90 ? -9.538 8.303 5.349 1.00 93.44 90 ASN A CA 1
ATOM 700 C C . ASN A 1 90 ? -8.130 7.762 5.644 1.00 93.44 90 ASN A C 1
ATOM 702 O O . ASN A 1 90 ? -7.161 8.256 5.077 1.00 93.44 90 ASN A O 1
ATOM 706 N N . GLN A 1 91 ? -8.009 6.738 6.495 1.00 93.62 91 GLN A N 1
ATOM 707 C CA . GLN A 1 91 ? -6.711 6.155 6.847 1.00 93.62 91 GLN A CA 1
ATOM 708 C C . GLN A 1 91 ? -6.123 5.371 5.671 1.00 93.62 91 GLN A C 1
ATOM 710 O O . GLN A 1 91 ? -4.932 5.484 5.392 1.00 93.62 91 GLN A O 1
ATOM 715 N N . PHE A 1 92 ? -6.953 4.628 4.933 1.00 94.94 92 PHE A N 1
ATOM 716 C CA . PHE A 1 92 ? -6.509 3.959 3.708 1.00 94.94 92 PHE A CA 1
ATOM 717 C C . PHE A 1 92 ? -6.139 4.961 2.612 1.00 94.94 92 PHE A C 1
ATOM 719 O O . PHE A 1 92 ? -5.140 4.767 1.924 1.00 94.94 92 PHE A O 1
ATOM 726 N N . LEU A 1 93 ? -6.886 6.062 2.475 1.00 94.81 93 LEU A N 1
ATOM 727 C CA . LEU A 1 93 ? -6.575 7.115 1.508 1.00 94.81 93 LEU A CA 1
ATOM 728 C C . LEU A 1 93 ? -5.239 7.795 1.827 1.00 94.81 93 LEU A C 1
ATOM 730 O O . LEU A 1 93 ? -4.457 8.060 0.914 1.00 94.81 93 LEU A O 1
ATOM 734 N N . GLU A 1 94 ? -4.956 8.041 3.108 1.00 94.44 94 GLU A N 1
ATOM 735 C CA . GLU A 1 94 ? -3.659 8.553 3.555 1.00 94.44 94 GLU A CA 1
ATOM 736 C C . GLU A 1 94 ? -2.528 7.590 3.163 1.00 94.44 94 GLU A C 1
ATOM 738 O O . GLU A 1 94 ? -1.554 8.017 2.546 1.00 94.44 94 GLU A O 1
ATOM 743 N N . MET A 1 95 ? -2.700 6.282 3.398 1.00 94.19 95 MET A N 1
ATOM 744 C CA . MET A 1 95 ? -1.722 5.266 2.982 1.00 94.19 95 MET A CA 1
ATOM 745 C C . MET A 1 95 ? -1.505 5.244 1.458 1.00 94.19 95 MET A C 1
ATOM 747 O O . MET A 1 95 ? -0.363 5.137 1.014 1.00 94.19 95 MET A O 1
ATOM 751 N N . VAL A 1 96 ? -2.563 5.396 0.648 1.00 93.56 96 VAL A N 1
ATOM 752 C CA . VAL A 1 96 ? -2.445 5.516 -0.821 1.00 93.56 96 VAL A CA 1
ATOM 753 C C . VAL A 1 96 ? -1.629 6.754 -1.200 1.00 93.56 96 VAL A C 1
ATOM 755 O O . VAL A 1 96 ? -0.726 6.675 -2.035 1.00 93.56 96 VAL A O 1
ATOM 758 N N . CYS A 1 97 ? -1.926 7.901 -0.582 1.00 94.25 97 CYS A N 1
ATOM 759 C CA . CYS A 1 97 ? -1.213 9.149 -0.844 1.00 94.25 97 CYS A CA 1
ATOM 760 C C . CYS A 1 97 ? 0.274 9.030 -0.507 1.00 94.25 97 CYS A C 1
ATOM 762 O O . CYS A 1 97 ? 1.118 9.464 -1.291 1.00 94.25 97 CYS A O 1
ATOM 764 N N . ASP A 1 98 ? 0.595 8.442 0.641 1.00 91.38 98 ASP A N 1
ATOM 765 C CA . ASP A 1 98 ? 1.973 8.269 1.089 1.00 91.38 98 ASP A CA 1
ATOM 766 C C . ASP A 1 98 ? 2.739 7.308 0.177 1.00 91.38 98 ASP A C 1
ATOM 768 O O . ASP A 1 98 ? 3.847 7.632 -0.255 1.00 91.38 98 ASP A O 1
ATOM 772 N N . LYS A 1 99 ? 2.108 6.202 -0.239 1.00 87.75 99 LYS A N 1
ATOM 773 C CA . LYS A 1 99 ? 2.681 5.253 -1.203 1.00 87.75 99 LYS A CA 1
ATOM 774 C C . LYS A 1 99 ? 3.018 5.920 -2.540 1.00 87.75 99 LYS A C 1
ATOM 776 O O . LYS A 1 99 ? 4.103 5.714 -3.083 1.00 87.75 99 LYS A O 1
ATOM 781 N N . LEU A 1 100 ? 2.107 6.736 -3.075 1.00 90.94 100 LEU A N 1
ATOM 782 C CA . LEU A 1 100 ? 2.323 7.463 -4.331 1.00 90.94 100 LEU A CA 1
ATOM 783 C C . LEU A 1 100 ? 3.445 8.500 -4.216 1.00 90.94 100 LEU A C 1
ATOM 785 O O . LEU A 1 100 ? 4.251 8.636 -5.139 1.00 90.94 100 LEU A O 1
ATOM 789 N N . LYS A 1 101 ? 3.513 9.224 -3.090 1.00 90.12 101 LYS A N 1
ATOM 790 C CA . LYS A 1 101 ? 4.600 10.177 -2.820 1.00 90.12 101 LYS A CA 1
ATOM 791 C C . LYS A 1 101 ? 5.946 9.464 -2.770 1.00 90.12 101 LYS A C 1
ATOM 793 O O . LYS A 1 101 ? 6.868 9.889 -3.455 1.00 90.12 101 LYS A O 1
ATOM 798 N N . GLU A 1 102 ? 6.051 8.372 -2.018 1.00 87.25 102 GLU A N 1
ATOM 799 C CA . GLU A 1 102 ? 7.293 7.603 -1.912 1.00 87.25 102 GLU A CA 1
ATOM 800 C C . GLU A 1 102 ? 7.726 7.057 -3.277 1.00 87.25 102 GLU A C 1
ATOM 802 O O . GLU A 1 102 ? 8.881 7.213 -3.669 1.00 87.25 102 GLU A O 1
ATOM 807 N N . TYR A 1 103 ? 6.791 6.516 -4.063 1.00 86.75 103 TYR A N 1
ATOM 808 C CA . TYR A 1 103 ? 7.108 6.013 -5.398 1.00 86.75 103 TYR A CA 1
ATOM 809 C C . TYR A 1 103 ? 7.612 7.112 -6.341 1.00 86.75 103 TYR A C 1
ATOM 811 O O . TYR A 1 103 ? 8.569 6.904 -7.094 1.00 86.75 103 TYR A O 1
ATOM 819 N N . LYS A 1 104 ? 7.011 8.306 -6.276 1.00 87.62 104 LYS A N 1
ATOM 820 C CA . LYS A 1 104 ? 7.480 9.475 -7.024 1.00 87.62 104 LYS A CA 1
ATOM 821 C C . LYS A 1 104 ? 8.915 9.846 -6.634 1.00 87.62 104 LYS A C 1
ATOM 823 O O . LYS A 1 104 ? 9.729 10.097 -7.521 1.00 87.62 104 LYS A O 1
ATOM 828 N N . GLU A 1 105 ? 9.232 9.870 -5.341 1.00 86.56 105 GLU A N 1
ATOM 829 C CA . GLU A 1 105 ? 10.581 10.195 -4.858 1.00 86.56 105 GLU A CA 1
ATOM 830 C C . GLU A 1 105 ? 11.622 9.160 -5.304 1.00 86.56 105 GLU A C 1
ATOM 832 O O . GLU A 1 105 ? 12.720 9.530 -5.727 1.00 86.56 105 GLU A O 1
ATOM 837 N N . VAL A 1 106 ? 11.265 7.873 -5.303 1.00 81.81 106 VAL A N 1
ATOM 838 C CA . VAL A 1 106 ? 12.119 6.798 -5.834 1.00 81.81 106 VAL A CA 1
ATOM 839 C C . VAL A 1 106 ? 12.410 7.022 -7.316 1.00 81.81 106 VAL A C 1
ATOM 841 O O . VAL A 1 106 ? 13.574 7.047 -7.711 1.00 81.81 106 VAL A O 1
ATOM 844 N N . CYS A 1 107 ? 11.378 7.267 -8.127 1.00 81.25 107 CYS A N 1
ATOM 845 C CA . CYS A 1 107 ? 11.548 7.548 -9.554 1.00 81.25 107 CYS A CA 1
ATOM 846 C C . CYS A 1 107 ? 12.439 8.776 -9.798 1.00 81.25 107 CYS A C 1
ATOM 848 O O . CYS A 1 107 ? 13.341 8.726 -10.632 1.00 81.25 107 CYS A O 1
ATOM 850 N N . ASN A 1 108 ? 12.216 9.862 -9.051 1.00 83.50 108 ASN A N 1
ATOM 851 C CA . ASN A 1 108 ? 13.024 11.080 -9.141 1.00 83.50 108 ASN A CA 1
ATOM 852 C C .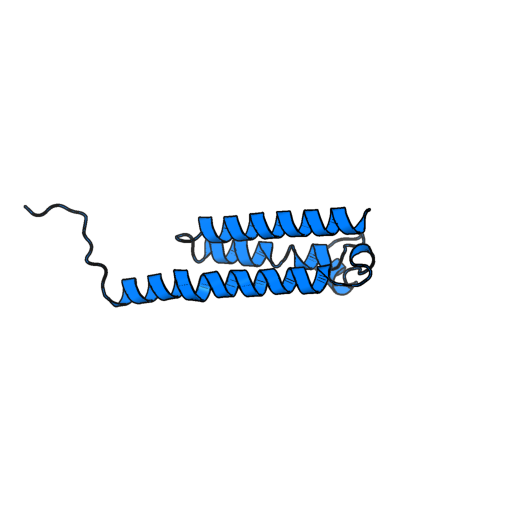 ASN A 1 108 ? 14.492 10.828 -8.789 1.00 83.50 108 ASN A C 1
ATOM 854 O O . ASN A 1 108 ? 15.381 11.374 -9.437 1.00 83.50 108 ASN A O 1
ATOM 858 N N . THR A 1 109 ? 14.746 10.015 -7.763 1.00 81.19 109 THR A N 1
ATOM 859 C CA . THR A 1 109 ? 16.105 9.694 -7.317 1.00 81.19 109 THR A CA 1
ATOM 860 C C . THR A 1 109 ? 16.825 8.819 -8.335 1.00 81.19 109 THR A C 1
ATOM 862 O O . THR A 1 109 ? 17.984 9.071 -8.624 1.00 81.19 109 THR A O 1
ATOM 865 N N . SER A 1 110 ? 16.144 7.830 -8.920 1.00 74.56 110 SER A N 1
ATOM 866 C CA . SER A 1 110 ? 16.737 6.954 -9.937 1.00 74.56 110 SER A CA 1
ATOM 867 C C . SER A 1 110 ? 16.960 7.628 -11.298 1.00 74.56 110 SER A C 1
ATOM 869 O O . SER A 1 110 ? 17.692 7.087 -12.120 1.00 74.56 110 SER A O 1
ATOM 871 N N . TYR A 1 111 ? 16.320 8.772 -11.561 1.00 69.19 111 TYR A N 1
ATOM 872 C CA . TYR A 1 111 ? 16.510 9.544 -12.795 1.00 69.19 111 TYR A CA 1
ATOM 873 C C . TYR A 1 111 ? 17.700 10.522 -12.729 1.00 69.19 111 TYR A C 1
ATOM 875 O O . TYR A 1 111 ? 18.181 10.964 -13.772 1.00 69.19 111 TYR A O 1
ATOM 883 N N . ARG A 1 112 ? 18.139 10.899 -11.521 1.00 59.69 112 ARG A N 1
ATOM 884 C CA . ARG A 1 112 ? 19.262 11.822 -11.288 1.00 59.69 112 ARG A CA 1
ATOM 885 C C . ARG A 1 112 ? 20.595 11.089 -11.268 1.00 59.69 112 ARG A C 1
ATOM 887 O O . ARG A 1 112 ? 21.572 11.717 -11.731 1.00 59.69 112 ARG A O 1
#

Sequence (112 aa):
MAPPGQAKQCQLRTFLTYYINDLFLHQVRTEINKEIQAVSKTADPLKVLASADTMKVLGVQRPLLQSTVVVEKSIQDLMTLMQDLSAYSNQFLEMVCDKLKEYKEVCNTSYR

Radius of gyration: 19.17 Å; chains: 1; bounding box: 58×25×53 Å

Foldseek 3Di:
DDDPDDPPCPPVNVVVVCCCVPPVLVVLLVVLVVLLCVLLVPPQSPPAWDDPVLCVVVVHPDTDGPNVVSLVVSLVVLVVCCVVVVVCVVSSVVSNVVSVVSSVVSVVVNVD

Organism: NCBI:txid62062

Secondary structure (DSSP, 8-state):
-PPS------HHHHHHHHIIIIIIHHHHHHHHHHHHHHHHSSS-TTT-BPPHHHHHHTT--SPPBHHHHHHHHHHHHHHHHHHHTGGGHHHHHHHHHHHHHHHHHHHHHHH-

InterPro domains:
  IPR039682 Exocyst complex component Sec8/EXOC4 [PTHR14146] (7-112)

pLDDT: mean 84.34, std 12.7, range [37.75, 95.31]